Protein AF-A0A423U0A5-F1 (afdb_monomer_lite)

Sequence (131 aa):
MSPSSLIQTYLEIRPCKGSDSGMYKCVIQNSHGSAETECEVSIRKCYEAPFFTNTFTRMDKLPGSEVKMSVRYDGVPKPELSWFHNGEPILHDGDKYRIRKDGDGQTLTVKELTYSDSGAWKVVAKNARRN

Foldseek 3Di:
DDDDDPDDDDDDDPPDDQVPFAKDKDWDDDPVGIDIDIDTDGDDQDWFWKDWPDWDDDDDDDAQAKDKTKTFMQTPVGWDKWKDFPRHTDDDPVPQWHWDDDPRMIMIMGGRDDPVSDGDIDMDIGDDDDD

Secondary structure (DSSP, 8-state):
-PPP---------SS--GGG-EEEEEEEEETTEEEEEEEEE------EEEEEEE--------TT--EEEEEEEEEESPPEEEEEETTEEPP--SSSEEEEEETTEEEEEE-S--GGG-S-EEEEEEPPPP-

Radius of gyration: 27.11 Å; chains: 1; bounding box: 71×23×74 Å

Structure (mmCIF, N/CA/C/O backbone):
data_AF-A0A423U0A5-F1
#
_entry.id   AF-A0A423U0A5-F1
#
loop_
_atom_site.group_PDB
_atom_site.id
_atom_site.type_symbol
_atom_site.label_atom_id
_atom_site.label_alt_id
_atom_site.label_comp_id
_atom_site.label_asym_id
_atom_site.label_entity_id
_atom_site.label_seq_id
_atom_site.pdbx_PDB_ins_code
_atom_site.Cartn_x
_atom_site.Cartn_y
_atom_site.Cartn_z
_atom_site.occupancy
_atom_site.B_iso_or_equiv
_atom_site.auth_seq_id
_atom_site.auth_comp_id
_atom_site.auth_asym_id
_atom_site.auth_atom_id
_atom_site.pdbx_PDB_model_num
ATOM 1 N N . MET A 1 1 ? 54.096 9.609 -30.600 1.00 39.22 1 MET A N 1
ATOM 2 C CA . MET A 1 1 ? 52.890 8.892 -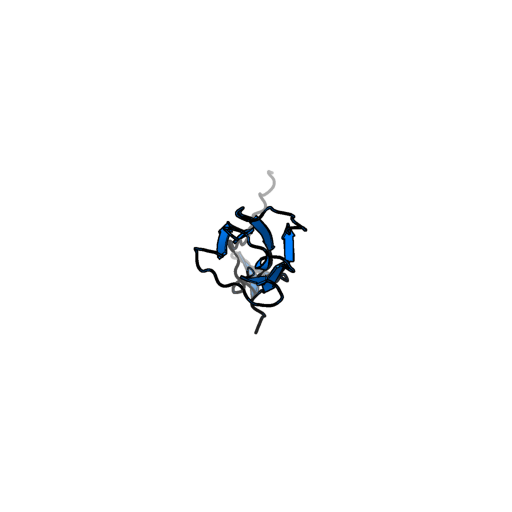31.064 1.00 39.22 1 MET A CA 1
ATOM 3 C C . MET A 1 1 ? 51.928 8.841 -29.894 1.00 39.22 1 MET A C 1
ATOM 5 O O . MET A 1 1 ? 52.185 8.113 -28.947 1.00 39.22 1 MET A O 1
ATOM 9 N N . SER A 1 2 ? 50.922 9.714 -29.889 1.00 41.31 2 SER A N 1
ATOM 10 C CA . SER A 1 2 ? 49.916 9.767 -28.821 1.00 41.31 2 SER A CA 1
ATOM 11 C C . SER A 1 2 ? 48.952 8.586 -28.972 1.00 41.31 2 SER A C 1
ATOM 13 O O . SER A 1 2 ? 48.648 8.225 -30.111 1.00 41.31 2 SER A O 1
ATOM 15 N N . PRO A 1 3 ? 48.493 7.964 -27.874 1.00 49.78 3 PRO A N 1
ATOM 16 C CA . PRO A 1 3 ? 47.623 6.803 -27.952 1.00 49.78 3 PRO A CA 1
ATOM 17 C C . PRO A 1 3 ? 46.295 7.231 -28.572 1.00 49.78 3 PRO A C 1
ATOM 19 O O . PRO A 1 3 ? 45.651 8.17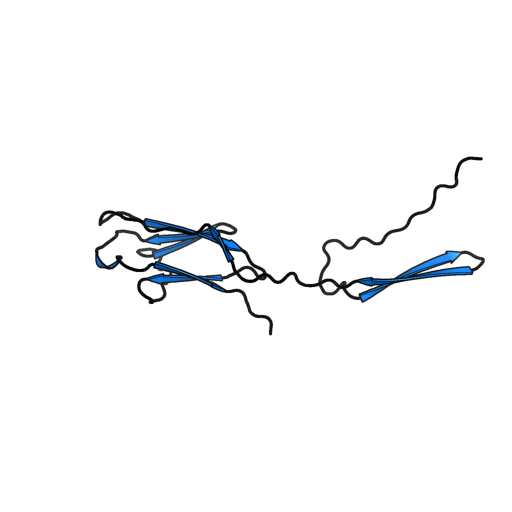2 -28.108 1.00 49.78 3 PRO A O 1
ATOM 22 N N . SER A 1 4 ? 45.929 6.554 -29.655 1.00 54.34 4 SER A N 1
ATOM 23 C CA . SER A 1 4 ? 44.644 6.664 -30.328 1.00 54.34 4 SER A CA 1
ATOM 24 C C . SER A 1 4 ? 43.538 6.610 -29.278 1.00 54.34 4 SER A C 1
ATOM 26 O O . SER A 1 4 ? 43.405 5.607 -28.577 1.00 54.34 4 SER A O 1
ATOM 28 N N . SER A 1 5 ? 42.773 7.689 -29.129 1.00 59.38 5 SER A N 1
ATOM 29 C CA . SER A 1 5 ? 41.585 7.684 -28.284 1.00 59.38 5 SER A CA 1
ATOM 30 C C . SER A 1 5 ? 40.672 6.563 -28.778 1.00 59.38 5 SER A C 1
ATOM 32 O O . SER A 1 5 ? 40.190 6.612 -29.910 1.00 59.38 5 SER A O 1
ATOM 34 N N . LEU A 1 6 ? 40.495 5.515 -27.972 1.00 63.12 6 LEU A N 1
ATOM 35 C CA . LEU A 1 6 ? 39.562 4.441 -28.285 1.00 63.12 6 LEU A CA 1
ATOM 36 C C . LEU A 1 6 ? 38.168 5.067 -28.375 1.00 63.12 6 LEU A C 1
ATOM 38 O O . LEU A 1 6 ? 37.662 5.608 -27.392 1.00 63.12 6 LEU A O 1
ATOM 42 N N . ILE A 1 7 ? 37.576 5.049 -29.569 1.00 69.50 7 ILE A N 1
ATOM 43 C CA . ILE A 1 7 ? 36.208 5.522 -29.772 1.00 69.50 7 ILE A CA 1
ATOM 44 C C . ILE A 1 7 ? 35.292 4.489 -29.118 1.00 69.50 7 ILE A C 1
ATOM 46 O O . ILE A 1 7 ? 35.135 3.378 -29.621 1.00 69.50 7 ILE A O 1
ATOM 50 N N . GLN A 1 8 ? 34.716 4.849 -27.976 1.00 77.44 8 GLN A N 1
ATOM 51 C CA . GLN A 1 8 ? 33.690 4.067 -27.300 1.00 77.44 8 GLN A CA 1
ATOM 52 C C . GLN A 1 8 ? 32.315 4.612 -27.695 1.00 77.44 8 GLN A C 1
ATOM 54 O O . GLN A 1 8 ? 32.080 5.815 -27.620 1.00 77.44 8 GLN A O 1
ATOM 59 N N . THR A 1 9 ? 31.405 3.726 -28.100 1.00 81.62 9 THR A N 1
ATOM 60 C CA . THR A 1 9 ? 29.990 4.052 -28.318 1.00 81.62 9 THR A CA 1
ATOM 61 C C . THR A 1 9 ? 29.131 3.280 -27.323 1.00 81.62 9 THR A C 1
ATOM 63 O O . THR A 1 9 ? 29.514 2.194 -26.884 1.00 81.62 9 THR A O 1
ATOM 66 N N . TYR A 1 10 ? 27.990 3.839 -26.938 1.00 88.69 10 TYR A N 1
ATOM 67 C CA . TYR A 1 10 ? 27.054 3.210 -26.015 1.00 88.69 10 TYR A CA 1
ATOM 68 C C . TYR A 1 10 ? 25.614 3.555 -26.397 1.00 88.69 10 TYR A C 1
ATOM 70 O O . TYR A 1 10 ? 25.343 4.606 -26.975 1.00 88.69 10 TYR A O 1
ATOM 78 N N . LEU A 1 11 ? 24.693 2.656 -26.053 1.00 89.62 11 LEU A N 1
ATOM 79 C CA . LEU A 1 11 ? 23.254 2.882 -26.121 1.00 89.62 11 LEU A CA 1
ATOM 80 C C . LEU A 1 11 ? 22.724 3.055 -24.697 1.00 89.62 11 LEU A C 1
ATOM 82 O O . LEU A 1 11 ? 22.965 2.211 -23.836 1.00 89.62 11 LEU A O 1
ATOM 86 N N . GLU A 1 12 ? 21.988 4.135 -24.456 1.00 91.00 12 GLU A N 1
ATOM 87 C CA . GLU A 1 12 ? 21.380 4.441 -23.164 1.00 91.00 12 GLU A CA 1
ATOM 88 C C . GLU A 1 12 ? 19.865 4.603 -23.331 1.00 91.00 12 GLU A C 1
ATOM 90 O O . GLU A 1 12 ? 19.405 5.406 -24.138 1.00 91.00 12 GLU A O 1
ATOM 95 N N . ILE A 1 13 ? 19.083 3.838 -22.563 1.00 87.44 13 ILE A N 1
ATOM 96 C CA . ILE A 1 13 ? 17.615 3.898 -22.562 1.00 87.44 13 ILE A CA 1
ATOM 97 C C . ILE A 1 13 ? 17.155 4.296 -21.160 1.00 87.44 13 ILE A C 1
ATOM 99 O O . ILE A 1 13 ? 17.349 3.543 -20.203 1.00 87.44 13 ILE A O 1
ATOM 103 N N . ARG A 1 14 ? 16.558 5.489 -21.020 1.00 86.12 14 ARG A N 1
ATOM 104 C CA . ARG A 1 14 ? 16.064 6.016 -19.736 1.00 86.12 14 ARG A CA 1
ATOM 105 C C . ARG A 1 14 ? 14.757 6.816 -19.903 1.00 86.12 14 ARG A C 1
ATOM 107 O O . ARG A 1 14 ? 14.751 7.770 -20.677 1.00 86.12 14 ARG A O 1
ATOM 114 N N . PRO A 1 15 ? 13.681 6.503 -19.150 1.00 84.56 15 PRO A N 1
ATOM 115 C CA . PRO A 1 15 ? 13.484 5.293 -18.344 1.00 84.56 15 PRO A CA 1
ATOM 116 C C . PRO A 1 15 ? 13.227 4.075 -19.243 1.00 84.56 15 PRO A C 1
ATOM 118 O O . PRO A 1 15 ? 12.555 4.205 -20.264 1.00 84.56 15 PRO A O 1
ATOM 121 N N . CYS A 1 16 ? 13.712 2.893 -18.854 1.00 79.25 16 CYS A N 1
ATOM 122 C CA . CYS A 1 16 ? 13.398 1.674 -19.597 1.00 79.25 16 CYS A CA 1
ATOM 123 C C . CYS A 1 16 ? 11.983 1.172 -19.268 1.00 79.25 16 CYS A C 1
ATOM 125 O O . CYS A 1 16 ? 11.483 1.304 -18.145 1.00 79.25 16 CYS A O 1
ATOM 127 N N . LYS A 1 17 ? 11.320 0.606 -20.268 1.00 84.50 17 LYS A N 1
ATOM 128 C CA . LYS A 1 17 ? 9.991 0.002 -20.188 1.00 84.50 17 LYS A CA 1
ATOM 129 C C . LYS A 1 17 ? 10.093 -1.455 -20.611 1.00 84.50 17 LYS A C 1
ATOM 131 O O . LYS A 1 17 ? 11.008 -1.849 -21.319 1.00 84.50 17 LYS A O 1
ATOM 136 N N . GLY A 1 18 ? 9.102 -2.264 -20.239 1.00 81.25 18 GLY A N 1
ATOM 137 C CA . GLY A 1 18 ? 9.067 -3.671 -20.661 1.00 81.25 18 GLY A CA 1
ATOM 138 C C . GLY A 1 18 ? 9.147 -3.861 -22.187 1.00 81.25 18 GLY A C 1
ATOM 139 O O . GLY A 1 18 ? 9.684 -4.871 -22.630 1.00 81.25 18 GLY A O 1
ATOM 140 N N . SER A 1 19 ? 8.670 -2.882 -22.971 1.00 85.81 19 SER A N 1
ATOM 141 C CA . SER A 1 19 ? 8.754 -2.849 -24.441 1.00 85.81 19 SER A CA 1
ATOM 142 C C . SER A 1 19 ? 10.168 -2.696 -24.997 1.00 85.81 19 SER A C 1
ATOM 144 O O . SER A 1 19 ? 10.370 -2.994 -26.166 1.00 85.81 19 SER A O 1
ATOM 146 N N . ASP A 1 20 ? 11.130 -2.256 -24.186 1.00 90.69 20 ASP A N 1
ATOM 147 C CA . ASP A 1 20 ? 12.535 -2.133 -24.589 1.00 90.69 20 ASP A CA 1
ATOM 148 C C . ASP A 1 20 ? 13.285 -3.464 -24.364 1.00 90.69 20 ASP A C 1
ATOM 150 O O . ASP A 1 20 ? 14.509 -3.522 -24.376 1.00 90.69 20 ASP A O 1
ATOM 154 N N . SER A 1 21 ? 12.560 -4.557 -24.097 1.00 91.12 21 SER A N 1
ATOM 155 C CA . SER A 1 21 ? 13.143 -5.900 -24.110 1.00 91.12 21 SER A CA 1
ATOM 156 C C . SER A 1 21 ? 13.282 -6.373 -25.552 1.00 91.12 21 SER A C 1
ATOM 158 O O . SER A 1 21 ? 12.334 -6.269 -26.330 1.00 91.12 21 SER A O 1
ATOM 160 N N . GLY A 1 22 ? 14.427 -6.944 -25.904 1.00 92.19 22 GLY A N 1
ATOM 161 C CA . GLY A 1 22 ? 14.667 -7.452 -27.248 1.00 92.19 22 GLY A CA 1
ATOM 162 C C . GLY A 1 22 ? 16.141 -7.678 -27.549 1.00 92.19 22 GLY A C 1
ATOM 163 O O . GLY A 1 22 ? 17.001 -7.548 -26.678 1.00 92.19 22 GLY A O 1
ATOM 164 N N . MET A 1 23 ? 16.416 -8.026 -28.805 1.00 95.69 23 MET A N 1
ATOM 165 C CA . MET A 1 23 ? 17.775 -8.162 -29.317 1.00 95.69 23 MET A CA 1
ATOM 166 C C . MET A 1 23 ? 18.296 -6.796 -29.759 1.00 95.69 23 MET A C 1
ATOM 168 O O . MET A 1 23 ? 17.687 -6.135 -30.602 1.00 95.69 23 MET A O 1
ATOM 172 N N . TYR A 1 24 ? 19.435 -6.391 -29.212 1.00 94.50 24 TYR A N 1
ATOM 173 C CA . TYR A 1 24 ? 20.130 -5.170 -29.590 1.00 94.50 24 TYR A CA 1
ATOM 174 C C . TYR A 1 24 ? 21.363 -5.526 -30.402 1.00 94.50 24 TYR A C 1
ATOM 176 O O . TYR A 1 24 ? 22.187 -6.323 -29.962 1.00 94.50 24 TYR A O 1
ATOM 184 N N . LYS A 1 25 ? 21.494 -4.910 -31.578 1.00 94.94 25 LYS A N 1
ATOM 185 C CA . LYS A 1 25 ? 22.619 -5.100 -32.491 1.00 94.94 25 LYS A CA 1
ATOM 186 C C . LYS A 1 25 ? 23.382 -3.795 -32.654 1.00 94.94 25 LYS A C 1
ATOM 188 O O . LYS A 1 25 ? 22.793 -2.771 -32.997 1.00 94.94 25 LYS A O 1
ATOM 193 N N . CYS A 1 26 ? 24.689 -3.834 -32.431 1.00 93.19 26 CYS A N 1
ATOM 194 C CA . CYS A 1 26 ? 25.590 -2.734 -32.744 1.00 93.19 26 CYS A CA 1
ATOM 195 C C . CYS A 1 26 ? 26.397 -3.107 -33.984 1.00 93.19 26 CYS A C 1
ATOM 197 O O . CYS A 1 26 ? 27.036 -4.157 -34.006 1.00 93.19 26 CYS A O 1
ATOM 199 N N . VAL A 1 27 ? 26.364 -2.247 -35.002 1.00 93.06 27 VAL A N 1
ATOM 200 C CA . VAL A 1 27 ? 27.110 -2.425 -36.251 1.00 93.06 27 VAL A CA 1
ATOM 201 C C . VAL A 1 27 ? 28.041 -1.236 -36.424 1.00 93.06 27 VAL A C 1
ATOM 203 O O . VAL A 1 27 ? 27.601 -0.087 -36.405 1.00 93.06 27 VAL A O 1
ATOM 206 N N . ILE A 1 28 ? 29.328 -1.514 -36.608 1.00 90.38 28 ILE A N 1
ATOM 207 C CA . ILE A 1 28 ? 30.330 -0.524 -37.001 1.00 90.38 28 ILE A CA 1
ATOM 208 C C . ILE A 1 28 ? 30.748 -0.793 -38.443 1.00 90.38 28 ILE A C 1
ATOM 210 O O . ILE A 1 28 ? 30.951 -1.943 -38.828 1.00 90.38 28 ILE A O 1
ATOM 214 N N . GLN A 1 29 ? 30.876 0.260 -39.248 1.00 92.56 29 GLN A N 1
ATOM 215 C CA . GLN A 1 29 ? 31.206 0.141 -40.667 1.00 92.56 29 GLN A CA 1
ATOM 216 C C . GLN A 1 29 ? 32.160 1.256 -41.101 1.00 92.56 29 GLN A C 1
ATOM 218 O O . GLN A 1 29 ? 32.018 2.408 -40.694 1.00 92.56 29 GLN A O 1
ATOM 223 N N . ASN A 1 30 ? 33.126 0.911 -41.949 1.00 90.31 30 ASN A N 1
ATOM 224 C CA . ASN A 1 30 ? 33.971 1.856 -42.674 1.00 90.31 30 ASN A CA 1
ATOM 225 C C . ASN A 1 30 ? 34.036 1.470 -44.166 1.00 90.31 30 ASN A C 1
ATOM 227 O O . ASN A 1 30 ? 33.364 0.541 -44.610 1.00 90.31 30 ASN A O 1
ATOM 231 N N . SER A 1 31 ? 34.850 2.176 -44.956 1.00 95.12 31 SER A N 1
ATOM 232 C CA . SER A 1 31 ? 34.996 1.917 -46.399 1.00 95.12 31 SER A CA 1
ATOM 233 C C . SER A 1 31 ? 35.605 0.553 -46.755 1.00 95.12 31 SER A C 1
ATOM 235 O O . SER A 1 31 ? 35.591 0.182 -47.924 1.00 95.12 31 SER A O 1
ATOM 237 N N . HIS A 1 32 ? 36.129 -0.188 -45.777 1.00 92.38 32 HIS A N 1
ATOM 238 C CA . HIS A 1 32 ? 36.827 -1.459 -45.969 1.00 92.38 32 HIS A CA 1
ATOM 239 C C . HIS A 1 32 ? 36.095 -2.656 -45.338 1.00 92.38 32 HIS A C 1
ATOM 241 O O . HIS A 1 32 ? 36.526 -3.789 -45.533 1.00 92.38 32 HIS A O 1
ATOM 247 N N . GLY A 1 33 ? 35.004 -2.443 -44.595 1.00 92.25 33 GLY A N 1
ATOM 248 C CA . GLY A 1 33 ? 34.224 -3.535 -44.013 1.00 92.25 33 GLY A CA 1
ATOM 249 C C . GLY A 1 33 ? 33.335 -3.124 -42.844 1.00 92.25 33 GLY A C 1
ATOM 250 O O . GLY A 1 33 ? 33.197 -1.942 -42.519 1.00 92.25 33 GLY A O 1
ATOM 251 N N . SER A 1 34 ? 32.739 -4.131 -42.206 1.00 93.25 34 SER A N 1
ATOM 252 C CA . SER A 1 34 ? 31.871 -3.985 -41.038 1.00 93.25 34 SER A CA 1
ATOM 253 C C . SER A 1 34 ? 32.165 -5.043 -39.978 1.00 93.25 34 SER A C 1
ATOM 255 O O . SER A 1 34 ? 32.596 -6.150 -40.295 1.00 93.25 34 SER A O 1
ATOM 257 N N . ALA A 1 35 ? 31.884 -4.711 -38.723 1.00 92.19 35 ALA A N 1
ATOM 258 C CA . ALA A 1 35 ? 31.848 -5.655 -37.614 1.00 92.19 35 ALA A CA 1
ATOM 259 C C . ALA A 1 35 ? 30.572 -5.427 -36.802 1.00 92.19 35 ALA A C 1
ATOM 261 O O . ALA A 1 35 ? 30.062 -4.306 -36.734 1.00 92.19 35 ALA A O 1
ATOM 262 N N . GLU A 1 36 ? 30.056 -6.486 -36.190 1.00 93.69 36 GLU A N 1
ATOM 263 C CA . GLU A 1 36 ? 28.806 -6.442 -35.441 1.00 93.69 36 GLU A CA 1
ATOM 264 C C . GLU A 1 36 ? 28.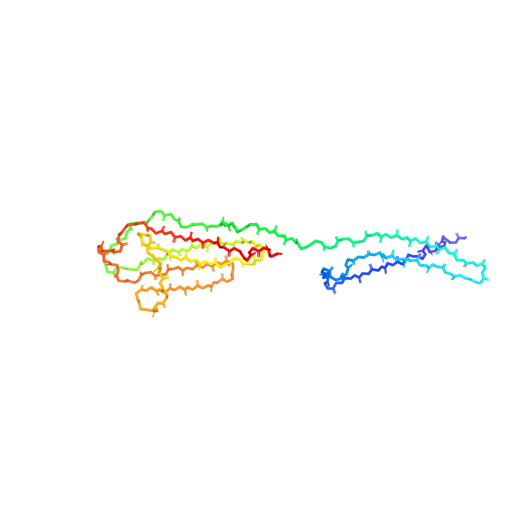887 -7.228 -34.136 1.00 93.69 36 GLU A C 1
ATOM 266 O O . GLU A 1 36 ? 29.690 -8.147 -33.986 1.00 93.69 36 GLU A O 1
ATOM 271 N N . THR A 1 37 ? 28.046 -6.839 -33.183 1.00 92.81 37 THR A N 1
ATOM 272 C CA . THR A 1 37 ? 27.823 -7.559 -31.930 1.00 92.81 37 THR A CA 1
ATOM 273 C C . THR A 1 37 ? 26.354 -7.461 -31.545 1.00 92.81 37 THR A C 1
ATOM 275 O O . THR A 1 37 ? 25.690 -6.468 -31.858 1.00 92.81 37 THR A O 1
ATOM 278 N N . GLU A 1 38 ? 25.847 -8.490 -30.876 1.00 95.75 38 GLU A N 1
ATOM 279 C CA . GLU A 1 38 ? 24.448 -8.608 -30.480 1.00 95.75 38 GLU A CA 1
ATOM 280 C C . GLU A 1 38 ? 24.338 -8.985 -29.000 1.00 95.75 38 GLU A C 1
ATOM 282 O O . GLU A 1 38 ? 25.161 -9.737 -28.473 1.00 95.75 38 GLU A O 1
ATOM 287 N N . CYS A 1 39 ? 23.318 -8.465 -28.318 1.00 92.81 39 CYS A N 1
ATOM 288 C CA . CYS A 1 39 ? 22.960 -8.886 -26.969 1.00 92.81 39 CYS A CA 1
ATOM 289 C C . CYS A 1 39 ? 21.442 -8.890 -26.763 1.00 92.81 39 CYS A C 1
ATOM 291 O O . CYS A 1 39 ? 20.719 -8.020 -27.252 1.00 92.81 39 CYS A O 1
ATOM 293 N N . GLU A 1 40 ? 20.954 -9.868 -26.003 1.00 93.88 40 GLU A N 1
ATOM 294 C CA . GLU A 1 40 ? 19.563 -9.902 -25.566 1.00 93.88 40 GLU A CA 1
ATOM 295 C C . GLU A 1 40 ? 19.411 -9.091 -24.276 1.00 93.88 40 GLU A C 1
ATOM 297 O O . GLU A 1 40 ? 20.089 -9.338 -23.275 1.00 93.88 40 GLU A O 1
ATOM 302 N N . VAL A 1 41 ? 18.489 -8.134 -24.286 1.00 91.25 41 VAL A N 1
ATOM 303 C CA . VAL A 1 41 ? 18.115 -7.350 -23.110 1.00 91.25 41 VAL A CA 1
ATOM 304 C C . VAL A 1 41 ? 16.714 -7.769 -22.679 1.00 91.25 41 VAL A C 1
ATOM 306 O O . VAL A 1 41 ? 15.751 -7.627 -23.426 1.00 91.25 41 VAL A O 1
ATOM 309 N N . SER A 1 42 ? 16.584 -8.267 -21.447 1.00 86.38 42 SER A N 1
ATOM 310 C CA . SER A 1 42 ? 15.297 -8.633 -20.842 1.00 86.38 42 SER A CA 1
ATOM 311 C C . SER A 1 42 ? 14.960 -7.675 -19.702 1.00 86.38 42 SER A C 1
ATOM 313 O O . SER A 1 42 ? 15.524 -7.783 -18.610 1.00 86.38 42 SER A O 1
ATOM 315 N N . ILE A 1 43 ? 13.966 -6.811 -19.899 1.00 85.00 43 ILE A N 1
ATOM 316 C CA . ILE A 1 43 ? 13.450 -5.919 -18.858 1.00 85.00 43 ILE A CA 1
ATOM 317 C C . ILE A 1 43 ? 12.265 -6.596 -18.179 1.00 85.00 43 ILE A C 1
ATOM 319 O O . ILE A 1 43 ? 11.157 -6.689 -18.711 1.00 85.00 43 ILE A O 1
ATOM 323 N N . ARG A 1 44 ? 12.496 -7.077 -16.959 1.00 71.44 44 ARG A N 1
ATOM 324 C CA . ARG A 1 44 ? 11.451 -7.696 -16.144 1.00 71.44 44 ARG A CA 1
ATOM 325 C C . ARG A 1 44 ? 10.735 -6.619 -15.342 1.00 71.44 44 ARG A C 1
ATOM 327 O O . ARG A 1 44 ? 11.370 -5.755 -14.746 1.00 71.44 44 ARG A O 1
ATOM 334 N N . LYS A 1 45 ? 9.406 -6.699 -15.274 1.00 67.94 45 LYS A N 1
ATOM 335 C CA . LYS A 1 45 ? 8.660 -5.975 -14.242 1.00 67.94 45 LYS A CA 1
ATOM 336 C C . LYS A 1 45 ? 9.083 -6.556 -12.891 1.00 67.94 45 LYS A C 1
ATOM 338 O O . LYS A 1 45 ? 8.876 -7.747 -12.659 1.00 67.94 45 LYS A O 1
ATOM 343 N N . CYS A 1 46 ? 9.697 -5.743 -12.034 1.00 69.88 46 C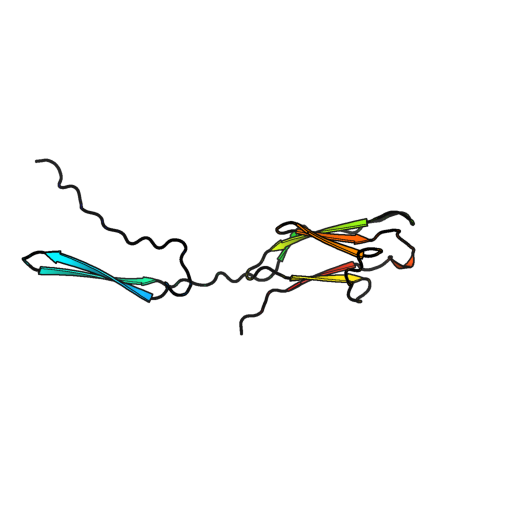YS A N 1
ATOM 344 C CA . CYS A 1 46 ? 9.895 -6.111 -10.638 1.00 69.88 46 CYS A CA 1
ATOM 345 C C . CYS A 1 46 ? 8.506 -6.245 -10.023 1.00 69.88 46 CYS A C 1
ATOM 347 O O . CYS A 1 46 ? 7.747 -5.284 -10.007 1.00 69.88 46 CYS A O 1
ATOM 349 N N . TYR A 1 47 ? 8.140 -7.455 -9.625 1.00 80.25 47 TYR A N 1
ATOM 350 C CA . TYR A 1 47 ? 6.901 -7.719 -8.917 1.00 80.25 47 TYR A CA 1
ATOM 351 C C . TYR A 1 47 ? 7.267 -8.113 -7.504 1.00 80.25 47 TYR A C 1
ATOM 353 O O . TYR A 1 47 ? 8.077 -9.016 -7.299 1.00 80.25 47 TYR A O 1
ATOM 361 N N . GLU A 1 48 ? 6.646 -7.450 -6.546 1.00 84.50 48 GLU A N 1
ATOM 362 C CA . GLU A 1 48 ? 6.892 -7.684 -5.134 1.00 84.50 48 GLU A CA 1
ATOM 363 C C . GLU A 1 48 ? 5.550 -7.894 -4.460 1.00 84.50 48 GLU A C 1
ATOM 365 O O . GLU A 1 48 ? 4.599 -7.142 -4.696 1.00 84.50 48 GLU A O 1
ATOM 370 N N . ALA A 1 49 ? 5.453 -8.952 -3.656 1.00 89.62 49 ALA A N 1
ATOM 371 C CA . ALA A 1 49 ? 4.266 -9.190 -2.852 1.00 89.62 49 ALA A CA 1
ATOM 372 C C . ALA A 1 49 ? 4.050 -8.005 -1.893 1.00 89.62 49 ALA A C 1
ATOM 374 O O . ALA A 1 49 ? 5.030 -7.401 -1.465 1.00 89.62 49 ALA A O 1
ATOM 375 N N . PRO A 1 50 ? 2.799 -7.665 -1.536 1.00 94.62 50 PRO A N 1
ATOM 376 C CA . PRO A 1 50 ? 2.554 -6.639 -0.535 1.00 94.62 50 PRO A CA 1
ATOM 377 C C . PRO A 1 50 ? 3.216 -7.008 0.791 1.00 94.62 50 PRO A C 1
ATOM 379 O O . PRO A 1 50 ? 3.039 -8.127 1.279 1.00 94.62 50 PRO A O 1
ATOM 382 N N . PHE A 1 51 ? 3.899 -6.054 1.411 1.00 94.31 51 PHE A N 1
ATOM 383 C CA . PHE A 1 51 ? 4.418 -6.199 2.765 1.00 94.31 51 PHE A CA 1
ATOM 384 C C . PHE A 1 51 ? 4.277 -4.896 3.549 1.00 94.31 51 PHE A C 1
ATOM 386 O O . PHE A 1 51 ? 4.236 -3.802 2.985 1.00 94.31 51 PHE A O 1
ATOM 393 N N . PHE A 1 52 ? 4.188 -5.016 4.872 1.00 96.56 52 PHE A N 1
ATOM 394 C CA . PHE A 1 52 ? 4.175 -3.866 5.767 1.00 96.56 52 PHE A CA 1
ATOM 395 C C . PHE A 1 52 ? 5.594 -3.578 6.249 1.00 96.56 52 PHE A C 1
ATOM 397 O O . PHE A 1 52 ? 6.242 -4.445 6.830 1.00 96.56 52 PHE A O 1
ATOM 404 N N . THR A 1 53 ? 6.063 -2.353 6.033 1.00 95.75 53 THR A N 1
ATOM 405 C CA . THR A 1 53 ? 7.331 -1.856 6.590 1.00 95.75 53 THR A CA 1
ATOM 406 C C . THR A 1 53 ? 7.153 -1.320 8.004 1.00 95.75 53 THR A C 1
ATOM 408 O O . THR A 1 53 ? 8.099 -1.303 8.784 1.00 95.75 53 THR A O 1
ATOM 411 N N . ASN A 1 54 ? 5.936 -0.897 8.350 1.00 95.94 54 ASN A N 1
ATOM 412 C CA . ASN A 1 54 ? 5.569 -0.510 9.703 1.00 95.94 54 ASN A CA 1
ATOM 413 C C . ASN A 1 54 ? 4.107 -0.863 9.975 1.00 95.94 54 ASN A C 1
ATOM 415 O O . ASN A 1 54 ? 3.237 -0.594 9.144 1.00 95.94 54 ASN A O 1
ATOM 419 N N . THR A 1 55 ? 3.830 -1.387 11.164 1.00 95.50 55 THR A N 1
ATOM 420 C CA . THR A 1 55 ? 2.480 -1.732 11.618 1.00 95.50 55 THR A CA 1
ATOM 421 C C . THR A 1 55 ? 2.137 -1.007 12.915 1.00 95.50 55 THR A C 1
ATOM 423 O O . THR A 1 55 ? 3.016 -0.525 13.628 1.00 95.50 55 THR A O 1
ATOM 426 N N . PHE A 1 56 ? 0.848 -0.940 13.239 1.00 94.81 56 PHE A N 1
ATOM 427 C CA . PHE A 1 56 ? 0.404 -0.552 14.574 1.00 94.81 56 PHE A CA 1
ATOM 428 C C . PHE A 1 56 ? 0.446 -1.764 15.511 1.00 94.81 56 PHE A C 1
ATOM 430 O O . PHE A 1 56 ? 0.443 -2.916 15.074 1.00 94.81 56 PHE A O 1
ATOM 437 N N . THR A 1 57 ? 0.482 -1.495 16.808 1.00 93.88 57 THR A N 1
ATOM 438 C CA . THR A 1 57 ? 0.441 -2.508 17.865 1.00 93.88 57 THR A CA 1
ATOM 439 C C . THR A 1 57 ? -0.814 -2.326 18.712 1.00 93.88 57 THR A C 1
ATOM 441 O O . THR A 1 57 ? -1.660 -1.473 18.427 1.00 93.88 57 THR A O 1
ATOM 444 N N . ARG A 1 58 ? -0.964 -3.155 19.750 1.00 94.00 58 ARG A N 1
ATOM 445 C CA . ARG A 1 58 ? -2.047 -3.010 20.722 1.00 94.00 58 ARG A CA 1
ATOM 446 C C . ARG A 1 58 ? -2.024 -1.603 21.332 1.00 94.00 58 ARG A C 1
ATOM 448 O O . ARG A 1 58 ? -0.976 -1.124 21.756 1.00 94.00 58 ARG A O 1
ATOM 455 N N . MET A 1 59 ? -3.194 -0.978 21.406 1.00 93.44 59 MET A N 1
ATOM 456 C CA . MET A 1 59 ? -3.393 0.337 22.008 1.00 93.44 59 MET A CA 1
ATOM 457 C C . MET A 1 59 ? -4.548 0.276 22.999 1.00 93.44 59 MET A C 1
ATOM 459 O O . MET A 1 59 ? -5.592 -0.286 22.683 1.00 93.44 59 MET A O 1
ATOM 463 N N . ASP A 1 60 ? -4.374 0.909 24.157 1.00 94.69 60 ASP A N 1
ATOM 464 C CA . ASP A 1 60 ? -5.429 1.099 25.149 1.00 94.69 60 ASP A CA 1
ATOM 465 C C . ASP A 1 60 ? -5.754 2.605 25.225 1.00 94.69 60 ASP A C 1
ATOM 467 O O . ASP A 1 60 ? -4.856 3.449 25.324 1.00 94.69 60 ASP A O 1
ATOM 471 N N . LYS A 1 61 ? -7.037 2.960 25.097 1.00 95.88 61 LYS A N 1
ATOM 472 C CA . LYS A 1 61 ? -7.528 4.347 25.023 1.00 95.88 61 LYS A CA 1
ATOM 473 C C . LYS A 1 61 ? -8.798 4.518 25.849 1.00 95.88 61 LYS A C 1
ATOM 475 O O . LYS A 1 61 ? -9.530 3.560 26.076 1.00 95.88 61 LYS A O 1
ATOM 480 N N . LEU A 1 62 ? -9.046 5.748 26.293 1.00 95.56 62 LEU A N 1
ATOM 481 C CA . LEU A 1 62 ? -10.232 6.090 27.075 1.00 95.56 62 LEU A CA 1
ATOM 482 C C . LEU A 1 62 ? -11.449 6.322 26.162 1.00 95.56 62 LEU A C 1
ATOM 484 O O . LEU A 1 62 ? -11.276 6.822 25.043 1.00 95.56 62 LEU A O 1
ATOM 488 N N . PRO A 1 63 ? -12.674 6.033 26.635 1.00 96.69 63 PRO A N 1
ATOM 489 C CA . PRO A 1 63 ? -13.893 6.443 25.946 1.00 96.69 63 PRO A CA 1
ATOM 490 C C . PRO A 1 63 ? -13.911 7.951 25.647 1.00 96.69 63 PRO A C 1
ATOM 492 O O . PRO A 1 63 ? -13.349 8.750 26.394 1.00 96.69 63 PRO A O 1
ATOM 495 N N . GLY A 1 64 ? -14.525 8.336 24.529 1.00 96.19 64 GLY A N 1
ATOM 496 C CA . GLY A 1 64 ? -14.596 9.713 24.032 1.00 96.19 64 GLY A CA 1
ATOM 497 C C . GLY A 1 64 ? -13.322 10.215 23.341 1.00 96.19 64 GLY A C 1
ATOM 498 O O . GLY A 1 64 ? -13.378 11.208 22.621 1.00 96.19 64 GLY A O 1
ATOM 499 N N . SER A 1 65 ? -12.181 9.533 23.500 1.00 96.81 65 SER A N 1
ATOM 500 C CA . SER A 1 65 ? -10.933 9.904 22.816 1.00 96.81 65 SER A CA 1
ATOM 501 C C . SER A 1 65 ? -10.886 9.417 21.360 1.00 96.81 65 SER A C 1
ATOM 503 O O . SER A 1 65 ? -11.749 8.660 20.919 1.00 96.81 65 SER A O 1
ATOM 505 N N . GLU A 1 66 ? -9.872 9.846 20.603 1.00 96.19 66 GLU A N 1
ATOM 506 C CA . GLU A 1 66 ? -9.569 9.309 19.271 1.00 96.19 66 GLU A CA 1
ATOM 507 C C . GLU A 1 66 ? -8.378 8.338 19.298 1.00 96.19 66 GLU A C 1
ATOM 509 O O . GLU A 1 66 ? -7.443 8.473 20.096 1.00 96.19 66 GLU A O 1
ATOM 514 N N . VAL A 1 67 ? -8.369 7.386 18.364 1.00 96.75 67 VAL A N 1
ATOM 515 C CA . VAL A 1 67 ? -7.215 6.517 18.097 1.00 96.75 67 VAL A CA 1
ATOM 516 C C . VAL A 1 67 ? -6.806 6.596 16.633 1.00 96.75 67 VAL A C 1
ATOM 518 O O . VAL A 1 67 ? -7.644 6.730 15.743 1.00 96.75 67 VAL A O 1
ATOM 521 N N . LYS A 1 68 ? -5.496 6.519 16.384 1.00 96.56 68 LYS A N 1
ATOM 522 C CA . LYS A 1 68 ? -4.892 6.541 15.050 1.00 96.56 68 LYS A CA 1
ATOM 523 C C . LYS A 1 68 ? -4.052 5.284 14.863 1.00 96.56 68 LYS A C 1
ATOM 525 O O . LYS A 1 68 ? -3.052 5.105 15.550 1.00 96.56 68 LYS A O 1
ATOM 530 N N . MET A 1 69 ? -4.466 4.429 13.937 1.00 97.44 69 MET A N 1
ATOM 531 C CA . MET A 1 69 ? -3.734 3.235 13.522 1.00 97.44 69 MET A CA 1
ATOM 532 C C . MET A 1 69 ? -3.031 3.538 12.208 1.00 97.44 69 MET A C 1
ATOM 534 O O . MET A 1 69 ? -3.687 3.708 11.183 1.00 97.44 69 MET A O 1
ATOM 538 N N . SER A 1 70 ? -1.705 3.625 12.242 1.00 97.25 70 SER A N 1
ATOM 539 C CA . SER A 1 70 ? -0.889 3.964 11.075 1.00 97.25 70 SER A CA 1
ATOM 540 C C . SER A 1 70 ? -0.069 2.767 10.620 1.00 97.25 70 SER A C 1
ATOM 542 O O . SER A 1 70 ? 0.567 2.097 11.433 1.00 97.25 70 SER A O 1
ATOM 544 N N . VAL A 1 71 ? -0.038 2.539 9.312 1.00 97.75 71 VAL A N 1
ATOM 545 C CA . VAL A 1 71 ? 0.815 1.535 8.673 1.00 97.75 71 VAL A CA 1
ATOM 546 C C . VAL A 1 71 ? 1.618 2.153 7.541 1.00 97.75 71 VAL A C 1
ATOM 548 O O . VAL A 1 71 ? 1.178 3.120 6.920 1.00 97.75 71 VAL A O 1
ATOM 551 N N . ARG A 1 72 ? 2.785 1.573 7.261 1.00 97.38 72 ARG A N 1
ATOM 552 C CA . ARG A 1 72 ? 3.532 1.794 6.020 1.00 97.38 72 ARG A CA 1
ATOM 553 C C . ARG A 1 72 ? 3.654 0.481 5.274 1.00 97.38 72 ARG A C 1
ATOM 555 O O . ARG A 1 72 ? 3.800 -0.571 5.898 1.00 97.38 72 ARG A O 1
ATOM 562 N N . TYR A 1 73 ? 3.546 0.545 3.957 1.00 95.81 73 TYR A N 1
ATOM 563 C CA . TYR A 1 73 ? 3.446 -0.631 3.112 1.00 95.81 73 TYR A CA 1
ATOM 564 C C . TYR A 1 73 ? 4.105 -0.401 1.765 1.00 95.81 73 TYR A C 1
ATOM 566 O O . TYR A 1 73 ? 4.122 0.710 1.221 1.00 95.81 73 TYR A O 1
ATOM 574 N N . ASP A 1 74 ? 4.604 -1.492 1.208 1.00 93.69 74 ASP A N 1
ATOM 575 C CA . ASP A 1 74 ? 5.154 -1.489 -0.128 1.00 93.69 74 ASP A CA 1
ATOM 576 C C . ASP A 1 74 ? 4.846 -2.778 -0.880 1.00 93.69 74 ASP A C 1
ATOM 578 O O . ASP A 1 74 ? 4.251 -3.717 -0.343 1.00 93.69 74 ASP A O 1
ATOM 582 N N . GLY A 1 75 ? 5.164 -2.765 -2.165 1.00 91.62 75 GLY A N 1
ATOM 583 C CA . GLY A 1 75 ? 4.940 -3.864 -3.083 1.00 91.62 75 GLY A CA 1
ATOM 584 C C . GLY A 1 75 ? 4.752 -3.350 -4.502 1.00 91.62 75 GLY A C 1
ATOM 585 O O . GLY A 1 75 ? 4.434 -2.179 -4.727 1.00 91.62 75 GLY A O 1
ATOM 586 N N . VAL A 1 76 ? 4.922 -4.247 -5.470 1.00 88.00 76 VAL A N 1
ATOM 587 C CA . VAL A 1 76 ? 4.807 -3.907 -6.888 1.00 88.00 76 VAL A CA 1
ATOM 588 C C . VAL A 1 76 ? 3.859 -4.891 -7.581 1.00 88.00 76 VAL A C 1
ATOM 590 O O . VAL A 1 76 ? 4.160 -6.087 -7.617 1.00 88.00 76 VAL A O 1
ATOM 593 N N . PRO A 1 77 ? 2.729 -4.432 -8.161 1.00 90.31 77 PRO A N 1
ATOM 594 C CA . PRO A 1 77 ? 2.217 -3.051 -8.172 1.00 90.31 77 PRO A CA 1
ATOM 595 C C . PRO A 1 77 ? 1.885 -2.513 -6.773 1.00 90.31 77 PRO A C 1
ATOM 597 O O . PRO A 1 77 ? 1.720 -3.309 -5.854 1.00 90.31 77 PRO A O 1
ATOM 600 N N . LYS A 1 78 ? 1.754 -1.184 -6.619 1.00 90.50 78 LYS A N 1
ATOM 601 C CA . LYS A 1 78 ? 1.497 -0.572 -5.305 1.00 90.50 78 LYS A CA 1
ATOM 602 C C . LYS A 1 78 ? 0.238 -1.186 -4.658 1.00 90.50 78 LYS A C 1
ATOM 604 O O . LYS A 1 78 ? -0.805 -1.193 -5.316 1.00 90.50 78 LYS A O 1
ATOM 609 N N . PRO A 1 79 ? 0.311 -1.666 -3.401 1.00 94.00 79 PRO A N 1
ATOM 610 C CA . PRO A 1 79 ? -0.830 -2.296 -2.751 1.00 94.00 79 PRO A CA 1
ATOM 611 C C . PRO A 1 79 ? -1.996 -1.344 -2.496 1.00 94.00 79 PRO A C 1
ATOM 613 O O . PRO A 1 79 ? -1.808 -0.157 -2.217 1.00 94.00 79 PRO A O 1
ATOM 616 N N . GLU A 1 80 ? -3.201 -1.903 -2.487 1.00 93.56 80 GLU A N 1
ATOM 617 C CA . GLU A 1 80 ? -4.377 -1.286 -1.877 1.00 93.56 80 GLU A CA 1
ATOM 618 C C . GLU A 1 80 ? -4.615 -1.876 -0.486 1.00 93.56 80 GLU A C 1
ATOM 620 O O . GLU A 1 80 ? -4.359 -3.061 -0.246 1.00 93.56 80 GLU A O 1
ATOM 625 N N . LEU A 1 81 ? -5.092 -1.039 0.438 1.00 96.06 81 LEU A N 1
ATOM 626 C CA . LEU A 1 81 ? -5.365 -1.422 1.819 1.00 96.06 81 LEU A CA 1
ATOM 627 C C . LEU A 1 81 ? -6.864 -1.476 2.103 1.00 96.06 81 LEU A C 1
ATOM 629 O O . LEU A 1 81 ? -7.620 -0.598 1.686 1.00 96.06 81 LEU A O 1
ATOM 633 N N . SER A 1 82 ? -7.270 -2.467 2.892 1.00 96.62 82 SER A N 1
ATOM 634 C CA . SER A 1 82 ? -8.624 -2.588 3.439 1.00 96.62 82 SER A CA 1
ATOM 635 C C . SER A 1 82 ? -8.564 -2.797 4.947 1.00 96.62 82 SER A C 1
ATOM 637 O O . SER A 1 82 ? -7.801 -3.639 5.428 1.00 96.62 82 SER A O 1
ATOM 639 N N . TRP A 1 83 ? -9.362 -2.030 5.686 1.00 97.81 83 TRP A N 1
ATOM 640 C CA . TRP A 1 83 ? -9.425 -2.070 7.145 1.00 97.81 83 TRP A CA 1
ATOM 641 C C . TRP A 1 83 ? -10.638 -2.857 7.617 1.00 97.81 83 TRP A C 1
ATOM 643 O O . TRP A 1 83 ? -11.678 -2.849 6.964 1.00 97.81 83 TRP A O 1
ATOM 653 N N . PHE A 1 84 ? -10.493 -3.518 8.759 1.00 97.94 84 PHE A N 1
ATOM 654 C CA . PHE A 1 84 ? -11.530 -4.336 9.366 1.00 97.94 84 PHE A CA 1
ATOM 655 C C . PHE A 1 84 ? -11.553 -4.145 10.881 1.00 97.94 84 PHE A C 1
ATOM 657 O O . PHE A 1 84 ? -10.494 -4.043 11.510 1.00 97.94 84 PHE A O 1
ATOM 664 N N . HIS A 1 85 ? -12.749 -4.183 11.459 1.00 97.25 85 HIS A N 1
ATOM 665 C CA . HIS A 1 85 ? -12.977 -4.246 12.901 1.00 97.25 85 HIS A CA 1
ATOM 666 C C . HIS A 1 85 ? -13.854 -5.454 13.207 1.00 97.25 85 HIS A C 1
ATOM 668 O O . HIS A 1 85 ? -14.902 -5.638 12.599 1.00 97.25 85 HIS A O 1
ATOM 674 N N . ASN A 1 86 ? -13.375 -6.339 14.081 1.00 96.69 86 ASN A N 1
ATOM 675 C CA . ASN A 1 86 ? -14.043 -7.597 14.434 1.00 96.69 86 ASN A CA 1
ATOM 676 C C . ASN A 1 86 ? -14.448 -8.465 13.222 1.00 96.69 86 ASN A C 1
ATOM 678 O O . ASN A 1 86 ? -15.403 -9.230 13.283 1.00 96.69 86 ASN A O 1
ATOM 682 N N . GLY A 1 87 ? -13.680 -8.376 12.130 1.00 95.94 87 GLY A N 1
ATOM 683 C CA . GLY A 1 87 ? -13.914 -9.126 10.892 1.00 95.94 87 GLY A CA 1
ATOM 684 C C . GLY A 1 87 ? -14.744 -8.383 9.844 1.00 95.94 87 GLY A C 1
ATOM 685 O O . GLY A 1 87 ? -14.651 -8.735 8.670 1.00 95.94 87 GLY A O 1
ATOM 686 N N . GLU A 1 88 ? -15.448 -7.320 10.229 1.00 97.00 88 GLU A N 1
ATOM 687 C CA . GLU A 1 88 ? -16.280 -6.525 9.327 1.00 97.00 88 GLU A CA 1
ATOM 688 C C . GLU A 1 88 ? -15.466 -5.429 8.628 1.00 97.00 88 GLU A C 1
ATOM 690 O O . GLU A 1 88 ? -14.604 -4.808 9.262 1.00 97.00 88 GLU A O 1
ATOM 695 N N . PRO A 1 89 ? -15.688 -5.186 7.322 1.00 97.00 89 PRO A N 1
ATOM 696 C CA . PRO A 1 89 ? -14.967 -4.165 6.576 1.00 97.00 89 PRO A CA 1
ATOM 697 C C . PRO A 1 89 ? -15.358 -2.763 7.046 1.00 97.00 89 PRO A C 1
ATOM 699 O O . PRO A 1 89 ? -16.533 -2.432 7.187 1.00 97.00 89 PRO A O 1
ATOM 702 N N . ILE A 1 90 ? -14.357 -1.909 7.227 1.00 96.69 90 ILE A N 1
ATOM 703 C CA . ILE A 1 90 ? -14.556 -0.504 7.576 1.00 96.69 90 ILE A CA 1
ATOM 704 C C . ILE A 1 90 ? -14.606 0.312 6.295 1.00 96.69 90 ILE A C 1
ATOM 706 O O . ILE A 1 90 ? -13.669 0.296 5.490 1.00 96.69 90 ILE A O 1
ATOM 710 N N . LEU A 1 91 ? -15.682 1.075 6.144 1.00 93.00 91 LEU A N 1
ATOM 711 C CA . LEU A 1 91 ? -15.820 2.062 5.088 1.00 93.00 91 LEU A CA 1
ATOM 712 C C . LEU A 1 91 ? -15.467 3.446 5.624 1.00 93.00 91 LEU A C 1
ATOM 714 O O . LEU A 1 91 ? -15.720 3.778 6.779 1.00 93.00 91 LEU A O 1
ATOM 718 N N . HIS A 1 92 ? -14.853 4.252 4.766 1.00 91.44 92 HIS A N 1
ATOM 719 C CA . HIS A 1 92 ? -14.584 5.643 5.080 1.00 91.44 92 HIS A CA 1
ATOM 720 C C . HIS A 1 92 ? -15.889 6.442 5.055 1.00 91.44 92 HIS A C 1
ATOM 722 O O . HIS A 1 92 ? -16.445 6.654 3.978 1.00 91.44 92 HIS A O 1
ATOM 728 N N . ASP A 1 93 ? -16.334 6.914 6.217 1.00 91.56 93 ASP A N 1
ATOM 729 C CA . ASP A 1 93 ? -17.498 7.799 6.344 1.00 91.56 93 ASP A CA 1
ATOM 730 C C . ASP A 1 93 ? -17.102 9.264 6.610 1.00 91.56 93 ASP A C 1
ATOM 732 O O . ASP A 1 93 ? -17.875 10.172 6.331 1.00 91.56 93 ASP A O 1
ATOM 736 N N . GLY A 1 94 ? -15.874 9.517 7.084 1.00 86.50 94 GLY A N 1
ATOM 737 C CA . GLY A 1 94 ? -15.364 10.852 7.419 1.00 86.50 94 GLY A CA 1
ATOM 738 C C . GLY A 1 94 ? -15.733 11.346 8.825 1.00 86.50 94 GLY A C 1
ATOM 739 O O . GLY A 1 94 ? -15.030 12.210 9.377 1.00 86.50 94 GLY A O 1
ATOM 740 N N . ASP A 1 95 ? -16.741 10.735 9.441 1.00 92.06 95 ASP A N 1
ATOM 741 C CA . ASP A 1 95 ? -17.274 11.073 10.755 1.00 92.06 95 ASP A CA 1
ATOM 742 C C . ASP A 1 95 ? -16.650 10.184 11.829 1.00 92.06 95 ASP A C 1
ATOM 744 O O . ASP A 1 95 ? -15.753 10.653 12.545 1.00 92.06 95 ASP A O 1
ATOM 748 N N . LYS A 1 96 ? -17.050 8.908 11.895 1.00 95.38 96 LYS A N 1
ATOM 749 C CA . LYS A 1 96 ? -16.534 7.921 12.849 1.00 95.38 96 LYS A CA 1
ATOM 750 C C . LYS A 1 96 ? -15.197 7.357 12.386 1.00 95.38 96 LYS A C 1
ATOM 752 O O . LYS A 1 96 ? -14.249 7.312 13.176 1.00 95.38 96 LYS A O 1
ATOM 757 N N . TYR A 1 97 ? -15.110 6.974 11.113 1.00 97.25 97 TYR A N 1
ATOM 758 C CA . TYR A 1 97 ? -13.952 6.337 10.500 1.00 97.25 97 TYR A CA 1
ATOM 759 C C . TYR A 1 97 ? -13.356 7.227 9.416 1.00 97.25 97 TYR A C 1
ATOM 761 O O . TYR A 1 97 ? -13.934 7.447 8.350 1.00 97.25 97 TYR A O 1
ATOM 769 N N . ARG A 1 98 ? -12.131 7.703 9.657 1.00 97.44 98 ARG A N 1
ATOM 770 C CA . ARG A 1 98 ? -11.381 8.509 8.693 1.00 97.44 98 ARG A CA 1
ATOM 771 C C . ARG A 1 98 ? -10.140 7.772 8.209 1.00 97.44 98 ARG A C 1
ATOM 773 O O . ARG A 1 98 ? -9.262 7.468 9.006 1.00 97.44 98 ARG A O 1
ATOM 780 N N . ILE A 1 99 ? -10.021 7.557 6.902 1.00 97.06 99 ILE A N 1
ATOM 781 C CA . ILE A 1 99 ? -8.876 6.892 6.278 1.00 97.06 99 ILE A CA 1
ATOM 782 C C . ILE A 1 99 ? -8.114 7.941 5.478 1.00 97.06 99 ILE A C 1
ATOM 784 O O . ILE A 1 99 ? -8.675 8.610 4.612 1.00 97.06 99 ILE A O 1
ATOM 788 N N . ARG A 1 100 ? -6.825 8.104 5.773 1.00 95.88 100 ARG A N 1
ATOM 789 C CA . ARG A 1 100 ? -5.932 9.009 5.041 1.00 95.88 100 ARG A CA 1
ATOM 790 C C . ARG A 1 100 ? -4.743 8.235 4.500 1.00 95.88 100 ARG A C 1
ATOM 792 O O . ARG A 1 100 ? -4.112 7.496 5.248 1.00 95.88 100 ARG A O 1
ATOM 799 N N . LYS A 1 101 ? -4.430 8.429 3.220 1.00 95.12 101 LYS A N 1
ATOM 800 C CA . LYS A 1 101 ? -3.207 7.929 2.584 1.00 95.12 101 LYS A CA 1
ATOM 801 C C . LYS A 1 101 ? -2.165 9.047 2.557 1.00 95.12 101 LYS A C 1
ATOM 803 O O . LYS A 1 101 ? -2.513 10.182 2.246 1.00 95.12 101 LYS A O 1
ATOM 808 N N . ASP A 1 102 ? -0.924 8.714 2.882 1.00 91.69 102 ASP A N 1
ATOM 809 C CA . ASP A 1 102 ? 0.216 9.633 2.893 1.00 91.69 102 ASP A CA 1
ATOM 810 C C . ASP A 1 102 ? 1.443 8.921 2.314 1.00 91.69 102 ASP A C 1
ATOM 812 O O . ASP A 1 102 ? 2.082 8.119 2.995 1.00 91.69 102 ASP A O 1
ATOM 816 N N . GLY A 1 103 ? 1.709 9.134 1.022 1.00 90.12 103 GLY A N 1
ATOM 817 C CA . GLY A 1 103 ? 2.746 8.414 0.277 1.00 90.12 103 GLY A CA 1
ATOM 818 C C . GLY A 1 103 ? 2.601 6.891 0.397 1.00 90.12 103 GLY A C 1
ATOM 819 O O . GLY A 1 103 ? 1.592 6.312 -0.020 1.00 90.12 103 GLY A O 1
ATOM 820 N N . ASP A 1 104 ? 3.606 6.266 1.014 1.00 90.81 104 ASP A N 1
ATOM 821 C CA . ASP A 1 104 ? 3.680 4.823 1.292 1.00 90.81 104 ASP A CA 1
ATOM 822 C C . ASP A 1 104 ? 3.038 4.424 2.632 1.00 90.81 104 ASP A C 1
ATOM 824 O O . ASP A 1 104 ? 3.239 3.318 3.135 1.00 90.81 104 ASP A O 1
ATOM 828 N N . GLY A 1 105 ? 2.283 5.337 3.242 1.00 95.81 105 GLY A N 1
ATOM 829 C CA . GLY A 1 105 ? 1.573 5.148 4.495 1.00 95.81 105 GLY A CA 1
ATOM 830 C C . GLY A 1 105 ? 0.061 5.290 4.364 1.00 95.81 105 GLY A C 1
ATOM 831 O O . GLY A 1 105 ? -0.470 5.921 3.447 1.00 95.81 105 GLY A O 1
ATOM 832 N N . GLN A 1 106 ? -0.659 4.696 5.311 1.00 97.31 106 GLN A N 1
ATOM 833 C CA . GLN A 1 106 ? -2.081 4.950 5.510 1.00 97.31 106 GLN A CA 1
ATOM 834 C C . GLN A 1 106 ? -2.415 4.931 6.998 1.00 97.31 106 GLN A C 1
ATOM 836 O O . GLN A 1 106 ? -1.909 4.098 7.751 1.00 97.31 106 GLN A O 1
ATOM 841 N N . THR A 1 107 ? -3.300 5.833 7.402 1.00 97.69 107 THR A N 1
ATOM 842 C CA . THR A 1 107 ? -3.787 5.948 8.772 1.00 97.69 107 THR A CA 1
ATOM 843 C C . THR A 1 107 ? -5.301 5.831 8.799 1.00 97.69 107 THR A C 1
ATOM 845 O O . THR A 1 107 ? -5.989 6.581 8.104 1.00 97.69 107 THR A O 1
ATOM 848 N N . LEU A 1 108 ? -5.808 4.933 9.641 1.00 97.62 108 LEU A N 1
ATOM 849 C CA . LEU A 1 108 ? -7.200 4.907 10.075 1.00 97.62 108 LEU A CA 1
ATOM 850 C C . LEU A 1 108 ? -7.324 5.666 11.402 1.00 97.62 108 LEU A C 1
ATOM 852 O O . LEU A 1 108 ? -6.678 5.321 12.391 1.00 97.62 108 LEU A O 1
ATOM 856 N N . THR A 1 109 ? -8.163 6.695 11.427 1.00 97.62 109 THR A N 1
ATOM 857 C CA . THR A 1 109 ? -8.594 7.395 12.638 1.00 97.62 109 THR A CA 1
ATOM 858 C C . THR A 1 109 ? -10.001 6.948 13.003 1.00 97.62 109 THR A C 1
ATOM 860 O O . THR A 1 109 ? -10.901 7.032 12.168 1.00 97.62 109 THR A O 1
ATOM 863 N N . VAL A 1 110 ? -10.186 6.535 14.255 1.00 97.56 110 VAL A N 1
ATOM 864 C CA . VAL A 1 110 ? -11.502 6.274 14.848 1.00 97.56 110 VAL A CA 1
ATOM 865 C C . VAL A 1 110 ? -11.769 7.371 15.870 1.00 97.56 110 VAL A C 1
ATOM 867 O O . VAL A 1 110 ? -10.994 7.525 16.819 1.00 97.56 110 VAL A O 1
ATOM 870 N N . LYS A 1 111 ? -12.818 8.166 15.649 1.00 97.12 111 LYS A N 1
ATOM 871 C CA . LYS A 1 111 ? -13.201 9.258 16.555 1.00 97.12 111 LYS A CA 1
ATOM 872 C C . LYS A 1 111 ? -14.150 8.767 17.645 1.00 97.12 111 LYS A C 1
ATOM 874 O O . LYS A 1 111 ? -14.792 7.731 17.478 1.00 97.12 111 LYS A O 1
ATOM 879 N N . GLU A 1 112 ? -14.235 9.532 18.733 1.00 96.62 112 GLU A N 1
ATOM 880 C CA . GLU A 1 112 ? -15.223 9.361 19.809 1.00 96.62 112 GLU A CA 1
ATOM 881 C C . GLU A 1 112 ? -15.381 7.897 20.232 1.00 96.62 112 GLU A C 1
ATOM 883 O O . GLU A 1 112 ? -16.412 7.261 20.006 1.00 96.62 112 GLU A O 1
ATOM 888 N N . LEU A 1 113 ? -14.304 7.317 20.760 1.00 97.00 113 LEU A N 1
ATOM 889 C CA . LEU A 1 113 ? -14.267 5.902 21.106 1.00 97.00 113 LEU A CA 1
ATOM 890 C C . LEU A 1 113 ? -15.359 5.520 22.106 1.00 97.00 113 LEU A C 1
ATOM 892 O O . LEU A 1 113 ? -15.588 6.186 23.114 1.00 97.00 113 LEU A O 1
ATOM 896 N N . THR A 1 114 ? -15.979 4.382 21.846 1.00 96.62 114 THR A N 1
ATOM 897 C CA . THR A 1 114 ? -17.008 3.755 22.669 1.00 96.62 114 THR A CA 1
ATOM 898 C C . THR A 1 114 ? -16.581 2.334 23.020 1.00 96.62 114 THR A C 1
ATOM 900 O O . THR A 1 114 ? -15.646 1.783 22.438 1.00 96.62 114 THR A O 1
ATOM 903 N N . TYR A 1 115 ? -17.284 1.694 23.954 1.00 95.50 115 TYR A N 1
ATOM 904 C CA . TYR A 1 115 ? -16.996 0.302 24.306 1.00 95.50 115 TYR A CA 1
ATOM 905 C C . TYR A 1 115 ? -17.194 -0.669 23.130 1.00 95.50 115 TYR A C 1
ATOM 907 O O . TYR A 1 115 ? -16.496 -1.681 23.066 1.00 95.50 115 TYR A O 1
ATOM 915 N N . SER A 1 116 ? -18.074 -0.356 22.171 1.00 95.00 116 SER A N 1
ATOM 916 C CA . SER A 1 116 ? -18.258 -1.177 20.968 1.00 95.00 116 SER A CA 1
ATOM 917 C C . SER A 1 116 ? -17.083 -1.106 19.998 1.00 95.00 116 SER A C 1
ATOM 919 O O . SER A 1 116 ? -16.940 -2.017 19.199 1.00 95.00 116 SER A O 1
ATOM 921 N N . ASP A 1 117 ? -16.213 -0.094 20.086 1.00 95.75 117 ASP A N 1
ATOM 922 C CA . ASP A 1 117 ? -14.993 -0.001 19.264 1.00 95.75 117 ASP A CA 1
ATOM 923 C C . ASP A 1 117 ? -13.859 -0.907 19.783 1.00 95.75 117 ASP A C 1
ATOM 925 O O . ASP A 1 117 ? -12.794 -1.024 19.169 1.00 95.75 117 ASP A O 1
ATOM 929 N N . SER A 1 118 ? -14.062 -1.567 20.926 1.00 95.62 118 SER A N 1
ATOM 930 C CA . SER A 1 118 ? -13.123 -2.569 21.423 1.00 95.62 118 SER A CA 1
ATOM 931 C C . SER A 1 118 ? -13.094 -3.807 20.518 1.00 95.62 118 SER A C 1
ATOM 933 O O . SER A 1 118 ? -14.044 -4.115 19.795 1.00 95.62 118 SER A O 1
ATOM 935 N N . GLY A 1 119 ? -11.965 -4.513 20.527 1.00 95.31 119 GLY A N 1
ATOM 936 C CA . GLY A 1 119 ? -11.793 -5.754 19.775 1.00 95.31 119 GLY A CA 1
ATOM 937 C C . GLY A 1 119 ? -10.652 -5.711 18.767 1.00 95.31 119 GLY A C 1
ATOM 938 O O . GLY A 1 119 ? -9.681 -4.966 18.918 1.00 95.31 119 GLY A O 1
ATOM 939 N N . ALA A 1 120 ? -10.742 -6.582 17.766 1.00 96.44 120 ALA A N 1
ATOM 940 C CA . ALA A 1 120 ? -9.658 -6.847 16.835 1.00 96.44 120 ALA A CA 1
ATOM 941 C C . ALA A 1 120 ? -9.717 -5.900 15.634 1.00 96.44 120 ALA A C 1
ATOM 943 O O . ALA A 1 120 ? -10.664 -5.929 14.849 1.00 96.44 120 ALA A O 1
ATOM 944 N N . TRP A 1 121 ? -8.659 -5.113 15.457 1.00 96.62 121 TRP A N 1
ATOM 945 C CA . TRP A 1 121 ? -8.462 -4.266 14.285 1.00 96.62 121 TRP A CA 1
ATOM 946 C C . TRP A 1 121 ? -7.456 -4.921 13.348 1.00 96.62 121 TRP A C 1
ATOM 948 O O . TRP A 1 121 ? -6.377 -5.338 13.773 1.00 96.62 121 TRP A O 1
ATOM 958 N N . LYS A 1 122 ? -7.804 -5.017 12.066 1.00 96.81 122 LYS A N 1
ATO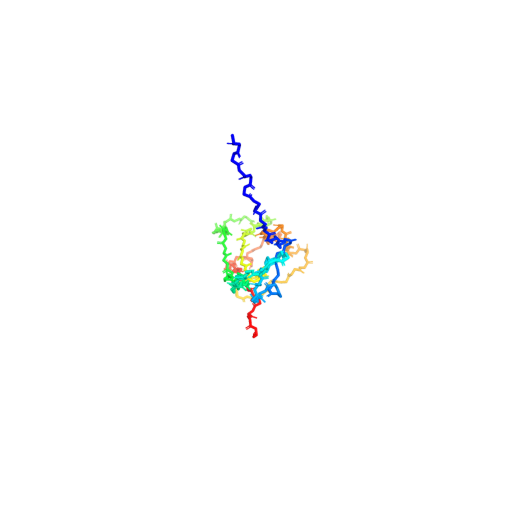M 959 C CA . LYS A 1 122 ? -6.969 -5.651 11.043 1.00 96.81 122 LYS A CA 1
ATOM 960 C C . LYS A 1 122 ? -6.881 -4.760 9.816 1.00 96.81 122 LYS A C 1
ATOM 962 O O . LYS A 1 122 ? -7.864 -4.151 9.413 1.00 96.81 122 LYS A O 1
ATOM 967 N N . VAL A 1 123 ? -5.718 -4.754 9.177 1.00 97.19 123 VAL A N 1
ATOM 968 C CA . VAL A 1 123 ? -5.524 -4.174 7.848 1.00 97.19 123 VAL A CA 1
ATOM 969 C C . VAL A 1 123 ? -4.955 -5.237 6.917 1.00 97.19 123 VAL A C 1
ATOM 971 O O . VAL A 1 123 ? -4.129 -6.054 7.322 1.00 97.19 123 VAL A O 1
ATOM 974 N N . VAL A 1 124 ? -5.431 -5.261 5.677 1.00 96.44 124 VAL A N 1
ATOM 975 C CA . VAL A 1 124 ? -4.989 -6.202 4.643 1.00 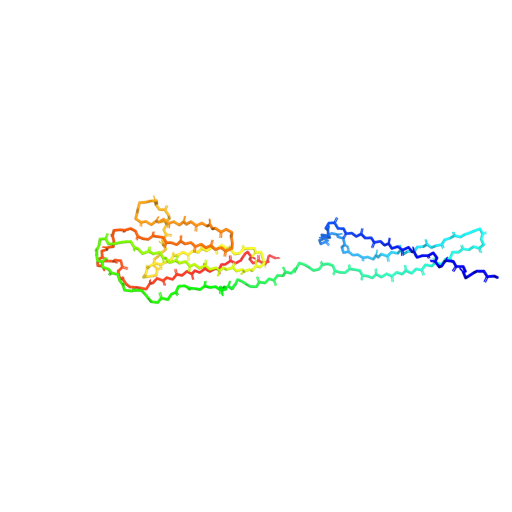96.44 124 VAL A CA 1
ATOM 976 C C . VAL A 1 124 ? -4.455 -5.411 3.465 1.00 96.44 124 VAL A C 1
ATOM 978 O O . VAL A 1 124 ? -5.147 -4.524 2.975 1.00 96.44 124 VAL A O 1
ATOM 981 N N . ALA A 1 125 ? -3.250 -5.755 3.010 1.00 95.50 125 ALA A N 1
ATOM 982 C CA . ALA A 1 125 ? -2.653 -5.223 1.792 1.00 95.50 125 ALA A CA 1
ATOM 983 C C . ALA A 1 125 ? -2.795 -6.219 0.641 1.00 95.50 125 ALA A C 1
ATOM 985 O O . ALA A 1 125 ? -2.489 -7.403 0.799 1.00 95.50 125 ALA A O 1
ATOM 986 N N . LYS A 1 126 ? -3.246 -5.746 -0.522 1.00 94.00 126 LYS A N 1
ATOM 987 C CA . LYS A 1 126 ? -3.405 -6.575 -1.718 1.00 94.00 126 LYS A CA 1
ATOM 988 C C . LYS A 1 126 ? -2.879 -5.854 -2.953 1.00 94.00 126 LYS A C 1
ATOM 990 O O . LYS A 1 126 ? -3.283 -4.734 -3.246 1.00 94.00 126 LYS A O 1
ATOM 995 N N . ASN A 1 127 ? -2.026 -6.546 -3.701 1.00 90.12 127 ASN A N 1
ATOM 996 C CA . ASN A 1 127 ? -1.562 -6.111 -5.015 1.00 90.12 127 ASN A CA 1
ATOM 997 C C . ASN A 1 127 ? -2.471 -6.708 -6.083 1.00 90.12 127 ASN A C 1
ATOM 999 O O . ASN A 1 127 ? -3.022 -7.802 -5.902 1.00 90.12 127 ASN A O 1
ATOM 1003 N N . ALA A 1 128 ? -2.590 -6.021 -7.218 1.00 77.12 128 ALA A N 1
ATOM 1004 C CA . ALA A 1 128 ? -3.181 -6.617 -8.405 1.00 77.12 128 ALA A CA 1
ATOM 1005 C C . ALA A 1 128 ? -2.385 -7.882 -8.769 1.00 77.12 128 ALA A C 1
ATOM 1007 O O . ALA A 1 128 ? -1.172 -7.825 -8.991 1.00 77.12 128 ALA A O 1
ATOM 1008 N N . ARG A 1 129 ? -3.058 -9.039 -8.779 1.00 63.72 129 ARG A N 1
ATOM 1009 C CA . ARG A 1 129 ? -2.451 -10.282 -9.266 1.00 63.72 129 ARG A CA 1
ATOM 1010 C C . ARG A 1 129 ? -2.229 -10.145 -10.770 1.00 63.72 129 ARG A C 1
ATOM 1012 O O . ARG A 1 129 ? -3.022 -9.513 -11.463 1.00 63.72 129 ARG A O 1
ATOM 1019 N N . ARG A 1 130 ? -1.143 -10.734 -11.262 1.00 55.03 130 ARG A N 1
ATOM 1020 C CA . ARG A 1 130 ? -0.899 -10.880 -12.697 1.00 55.03 130 ARG A CA 1
ATOM 1021 C C . ARG A 1 130 ? -1.998 -11.780 -13.288 1.00 55.03 130 ARG A C 1
ATOM 1023 O O . ARG A 1 130 ? -2.185 -12.880 -12.771 1.00 55.03 130 ARG A O 1
ATOM 1030 N N . ASN A 1 131 ? -2.705 -11.294 -14.312 1.00 46.03 131 ASN A N 1
ATOM 1031 C CA . ASN A 1 131 ? -3.447 -12.146 -15.250 1.00 46.03 131 ASN A CA 1
ATOM 1032 C C . ASN A 1 131 ? -2.464 -12.898 -16.152 1.00 46.03 131 ASN A C 1
ATOM 1034 O O . ASN A 1 131 ? -1.403 -12.308 -16.482 1.00 46.03 131 ASN A O 1
#

Organism: Penaeus vannamei (NCBI:txid6689)

InterPro domains:
  IPR007110 Immunoglobulin-like domain [PS50835] (50-131)
  IPR013098 Immunoglobulin I-set [PF07679] (9-43)
  IPR013098 Immunoglobulin I-set [PF07679] (51-128)
  IPR013783 Immunoglobulin-like fold [G3DSA:2.60.40.10] (2-46)
  IPR013783 Immunoglobulin-like fold [G3DSA:2.60.40.10] (47-131)
  IPR036179 Immunoglobulin-like domain superfamily [SSF48726] (8-43)
  IPR036179 Immunoglobulin-like domain superfamily [SSF48726] (47-128)
  IPR050958 Cell Adhesion and Cytoskeletal Organization [PTHR45080] (9-128)

pLDDT: mean 89.63, std 11.94, range [39.22, 97.94]